Protein AF-A0A969AHZ5-F1 (afdb_mo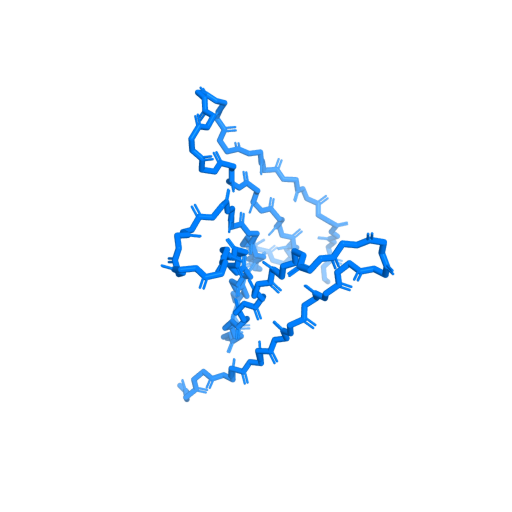nomer)

Secondary structure (DSSP, 8-state):
-PPEEEEEEEE-SSSS-EEEEEEEE-SSEEEEEEE-TT--EEEEEEEEEETTEEEEEEEETTS-PPPEEEEEEE-

Foldseek 3Di:
DDWDWDKDWDADPVDRWIWIWIWTHDDFKIKTFIATPVGHTQWIWMWGQDPQWTKIWIGGPPDPDDIDIDTDGGD

Mean predicted aligned error: 4.3 Å

Structure (mmCIF, N/CA/C/O backbone):
data_AF-A0A969AHZ5-F1
#
_entry.id   AF-A0A969AHZ5-F1
#
loop_
_atom_site.group_PDB
_atom_site.id
_atom_site.type_symbol
_atom_site.label_atom_id
_atom_site.label_alt_id
_atom_site.label_comp_id
_atom_site.label_asym_id
_atom_site.label_entity_id
_atom_site.label_seq_id
_atom_site.pdbx_PDB_ins_code
_atom_site.Cartn_x
_atom_site.Cartn_y
_atom_site.Cartn_z
_atom_site.occupancy
_atom_site.B_iso_or_equiv
_atom_site.auth_seq_id
_atom_site.auth_comp_id
_atom_site.auth_asym_id
_atom_site.auth_atom_id
_atom_site.pdbx_PDB_model_num
ATOM 1 N N . LYS A 1 1 ? -7.723 -13.720 11.413 1.00 65.50 1 LYS A N 1
ATOM 2 C CA . LYS A 1 1 ? -8.132 -14.225 10.076 1.00 65.50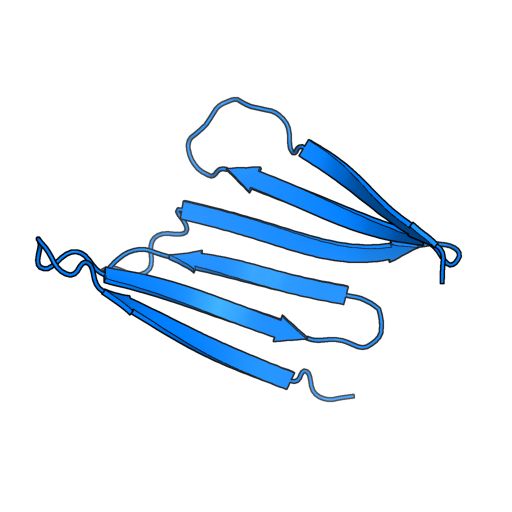 1 LYS A CA 1
AT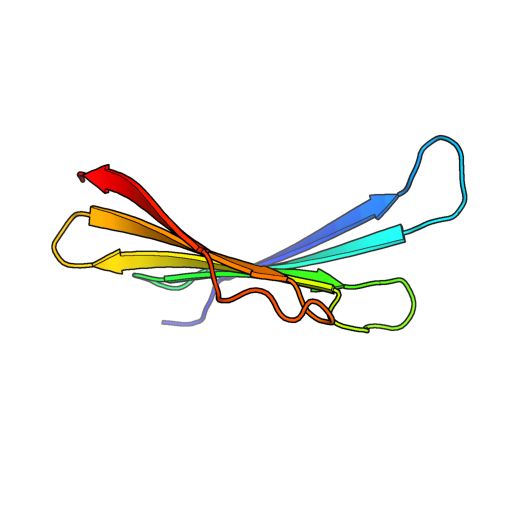OM 3 C C . LYS A 1 1 ? -6.934 -14.091 9.142 1.00 65.50 1 LYS A C 1
ATOM 5 O O . LYS A 1 1 ? -6.137 -13.194 9.378 1.00 65.50 1 LYS A O 1
ATOM 10 N N . THR A 1 2 ? -6.780 -14.971 8.153 1.00 80.62 2 THR A N 1
ATOM 11 C CA . THR A 1 2 ? -5.710 -14.861 7.145 1.00 80.62 2 THR A CA 1
ATOM 12 C C . THR A 1 2 ? -5.929 -13.602 6.295 1.00 80.62 2 THR A C 1
ATOM 14 O O . THR A 1 2 ? -7.076 -13.380 5.899 1.00 80.62 2 THR A O 1
ATOM 17 N N . PRO A 1 3 ? -4.897 -12.776 6.041 1.00 87.06 3 PRO A N 1
ATOM 18 C CA . PRO A 1 3 ? -5.029 -11.604 5.178 1.00 87.06 3 PRO A CA 1
ATOM 19 C C . PRO A 1 3 ? -5.339 -12.019 3.735 1.00 87.06 3 PRO A C 1
ATOM 21 O O . PRO A 1 3 ? -4.931 -13.092 3.283 1.00 87.06 3 PRO A O 1
ATOM 24 N N . ILE A 1 4 ? -6.061 -11.165 3.012 1.00 94.12 4 ILE A N 1
ATOM 25 C CA . ILE A 1 4 ? -6.270 -11.317 1.569 1.00 94.12 4 ILE A CA 1
ATOM 26 C C . ILE A 1 4 ? -5.175 -10.523 0.864 1.00 94.12 4 ILE A C 1
ATOM 28 O O . ILE A 1 4 ? -5.018 -9.333 1.131 1.00 94.12 4 ILE A O 1
ATOM 32 N N . CYS A 1 5 ? -4.451 -11.161 -0.053 1.00 93.06 5 CYS A N 1
ATOM 33 C CA . CYS A 1 5 ? -3.428 -10.492 -0.852 1.00 93.06 5 CYS A CA 1
ATOM 34 C C . CYS A 1 5 ? -3.866 -10.393 -2.316 1.00 93.06 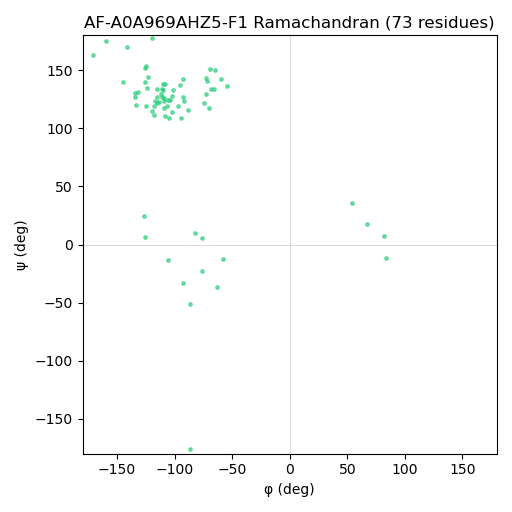5 CYS A C 1
ATOM 36 O O . CYS A 1 5 ? -4.327 -11.379 -2.894 1.00 93.06 5 CYS A O 1
ATOM 38 N N . ALA A 1 6 ? -3.702 -9.215 -2.916 1.00 92.06 6 ALA A N 1
ATOM 39 C CA . ALA A 1 6 ? -3.962 -8.969 -4.331 1.00 92.06 6 ALA A CA 1
ATOM 40 C C . ALA A 1 6 ? -2.798 -8.185 -4.942 1.00 92.06 6 ALA A C 1
ATOM 42 O O . ALA A 1 6 ? -2.502 -7.069 -4.517 1.00 92.06 6 ALA A O 1
ATOM 43 N N . ASN A 1 7 ? -2.151 -8.772 -5.948 1.00 93.75 7 ASN A N 1
ATOM 44 C CA . ASN A 1 7 ? -0.967 -8.196 -6.571 1.00 93.75 7 ASN A CA 1
ATOM 45 C C . ASN A 1 7 ? -1.258 -7.849 -8.029 1.00 93.75 7 ASN A C 1
ATOM 47 O O . ASN A 1 7 ? -1.809 -8.666 -8.768 1.00 93.75 7 ASN A O 1
ATOM 51 N N . PHE A 1 8 ? -0.858 -6.651 -8.442 1.00 93.38 8 PHE A N 1
ATOM 52 C CA . PHE A 1 8 ? -1.041 -6.147 -9.798 1.00 93.38 8 PHE A CA 1
ATOM 53 C C . PHE A 1 8 ? 0.294 -5.690 -10.371 1.00 93.38 8 PHE A C 1
ATOM 55 O O . PHE A 1 8 ? 1.179 -5.245 -9.645 1.00 93.38 8 PHE A O 1
ATOM 62 N N . ILE A 1 9 ? 0.419 -5.766 -11.691 1.00 94.12 9 ILE A N 1
ATOM 63 C CA . ILE A 1 9 ? 1.552 -5.207 -12.423 1.00 94.12 9 ILE A CA 1
ATOM 64 C C . ILE A 1 9 ? 0.983 -4.143 -13.351 1.00 94.12 9 ILE A C 1
ATOM 66 O O . ILE A 1 9 ? 0.152 -4.446 -14.207 1.00 94.12 9 ILE A O 1
ATOM 70 N N . LEU A 1 10 ? 1.420 -2.901 -13.173 1.00 91.94 10 LEU A N 1
ATOM 71 C CA . LEU A 1 10 ? 1.159 -1.815 -14.105 1.00 91.94 10 LEU A CA 1
ATOM 72 C C . LEU A 1 10 ? 2.378 -1.667 -15.010 1.00 91.94 10 LEU A C 1
ATOM 74 O O . LEU A 1 10 ? 3.478 -1.397 -14.533 1.00 91.94 10 LEU A O 1
ATOM 78 N N . GLN A 1 11 ? 2.183 -1.852 -16.311 1.00 91.81 11 GLN A N 1
ATOM 79 C CA . GLN A 1 11 ? 3.211 -1.623 -17.318 1.00 91.81 11 GLN A CA 1
ATOM 80 C C . GLN A 1 11 ? 2.838 -0.393 -18.144 1.00 91.81 11 GLN A C 1
ATOM 82 O O . GLN A 1 11 ? 1.692 -0.261 -18.578 1.00 91.81 11 GLN A O 1
ATOM 87 N N . SER A 1 12 ? 3.806 0.498 -18.355 1.00 89.00 12 SER A N 1
ATOM 88 C CA . SER A 1 12 ? 3.642 1.643 -19.249 1.00 89.00 12 SER A CA 1
ATOM 89 C C . SER A 1 12 ? 3.322 1.179 -20.674 1.00 89.00 12 SER A C 1
ATOM 91 O O . SER A 1 12 ? 3.867 0.188 -21.154 1.00 89.00 12 SER A O 1
ATOM 93 N N . ALA A 1 13 ? 2.446 1.903 -21.370 1.00 92.62 13 ALA A N 1
ATOM 94 C CA . ALA A 1 13 ? 2.180 1.649 -22.786 1.00 92.62 13 ALA A CA 1
ATOM 95 C C . ALA A 1 13 ? 3.305 2.179 -23.697 1.00 92.62 13 ALA A C 1
ATOM 97 O O . ALA A 1 13 ? 3.457 1.717 -24.825 1.00 92.62 13 ALA A O 1
ATOM 98 N N . GLU A 1 14 ? 4.080 3.150 -23.208 1.00 93.50 14 GLU A N 1
ATOM 99 C CA . GLU A 1 14 ? 5.081 3.895 -23.983 1.00 93.50 14 GLU A CA 1
ATOM 100 C C . GLU A 1 14 ? 6.522 3.476 -23.658 1.00 93.50 14 GLU A C 1
ATOM 102 O O . GLU A 1 14 ? 7.452 3.810 -24.390 1.00 93.50 14 GLU A O 1
ATOM 107 N N . SER A 1 15 ? 6.725 2.735 -22.567 1.00 88.06 15 SER A N 1
ATOM 108 C CA . SER A 1 15 ? 8.034 2.260 -22.121 1.00 88.06 15 SER A CA 1
ATOM 109 C C . SER A 1 15 ? 7.950 0.839 -21.561 1.00 88.06 15 SER A C 1
ATOM 111 O O . SER A 1 15 ? 6.874 0.293 -21.331 1.00 88.06 15 SER A O 1
ATOM 113 N N . ASN A 1 16 ? 9.106 0.222 -21.313 1.00 85.75 16 ASN A N 1
ATOM 114 C CA . ASN A 1 16 ? 9.178 -1.073 -20.629 1.00 85.75 16 ASN A CA 1
ATOM 115 C C . ASN A 1 16 ? 9.100 -0.946 -19.098 1.00 85.75 16 ASN A C 1
ATOM 117 O O . ASN A 1 16 ? 9.345 -1.930 -18.397 1.00 85.75 16 ASN A O 1
ATOM 121 N N . ASP A 1 17 ? 8.777 0.241 -18.580 1.00 86.81 17 ASP A N 1
ATOM 122 C CA . ASP A 1 17 ? 8.709 0.475 -17.144 1.00 86.81 17 ASP A CA 1
ATOM 123 C C . ASP A 1 17 ? 7.532 -0.286 -16.542 1.00 86.81 17 ASP A C 1
ATOM 125 O O . ASP A 1 17 ? 6.409 -0.279 -17.063 1.00 86.81 17 ASP A O 1
ATOM 129 N N . LYS A 1 18 ? 7.813 -0.952 -15.425 1.00 91.06 18 LYS A N 1
ATOM 130 C CA . LYS A 1 18 ? 6.842 -1.732 -14.669 1.00 91.06 18 LYS A CA 1
ATOM 131 C C . LYS A 1 18 ? 6.830 -1.267 -13.230 1.00 91.06 18 LYS A C 1
ATOM 133 O O . LYS A 1 18 ? 7.876 -1.019 -12.635 1.00 91.06 18 LYS A O 1
ATOM 138 N N . VAL A 1 19 ? 5.629 -1.212 -12.686 1.00 93.19 19 VAL A N 1
ATOM 139 C CA . VAL A 1 19 ? 5.369 -0.963 -11.280 1.00 93.19 19 VAL A CA 1
ATOM 140 C C . VAL A 1 19 ? 4.533 -2.116 -10.755 1.00 93.19 19 VAL A C 1
ATOM 142 O O . VAL A 1 19 ? 3.561 -2.538 -11.383 1.00 93.19 19 VAL A O 1
ATOM 145 N N . PHE A 1 20 ? 4.914 -2.625 -9.598 1.00 94.75 20 PHE A N 1
ATOM 146 C CA . PHE A 1 20 ? 4.237 -3.709 -8.912 1.00 94.75 20 PHE A CA 1
ATOM 147 C C . PHE A 1 20 ? 3.421 -3.104 -7.779 1.00 94.75 20 PHE A C 1
ATOM 149 O O . PHE A 1 20 ? 3.926 -2.311 -6.989 1.00 94.75 20 PHE A O 1
ATOM 156 N N . ILE A 1 21 ? 2.140 -3.445 -7.728 1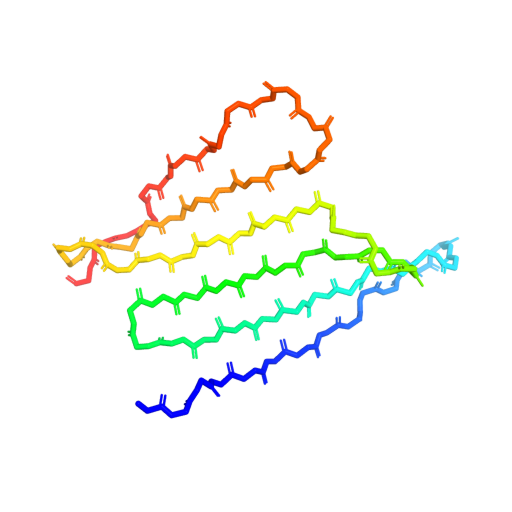.00 95.69 21 ILE A N 1
ATOM 157 C CA . ILE A 1 21 ? 1.228 -3.026 -6.672 1.00 95.69 21 ILE A CA 1
ATOM 158 C C . ILE A 1 21 ? 0.934 -4.255 -5.827 1.00 95.69 21 ILE A C 1
ATOM 160 O O . ILE A 1 21 ? 0.248 -5.166 -6.289 1.00 95.69 21 ILE A O 1
ATOM 164 N N . VAL A 1 22 ? 1.439 -4.278 -4.600 1.00 95.50 22 VAL A N 1
ATOM 165 C CA . VAL A 1 22 ? 1.219 -5.358 -3.635 1.00 95.50 22 VAL A CA 1
ATOM 166 C C . VAL A 1 22 ? 0.178 -4.886 -2.631 1.00 95.50 22 VAL A C 1
ATOM 168 O O . VAL A 1 22 ? 0.406 -3.930 -1.895 1.00 95.50 22 VAL A O 1
ATOM 171 N N . THR A 1 23 ? -0.991 -5.524 -2.618 1.00 96.38 23 THR A N 1
ATOM 172 C CA . THR A 1 23 ? -2.091 -5.149 -1.720 1.00 96.38 23 THR A CA 1
ATOM 173 C C . THR A 1 23 ? -2.301 -6.219 -0.665 1.00 96.38 23 THR A C 1
ATOM 175 O O . 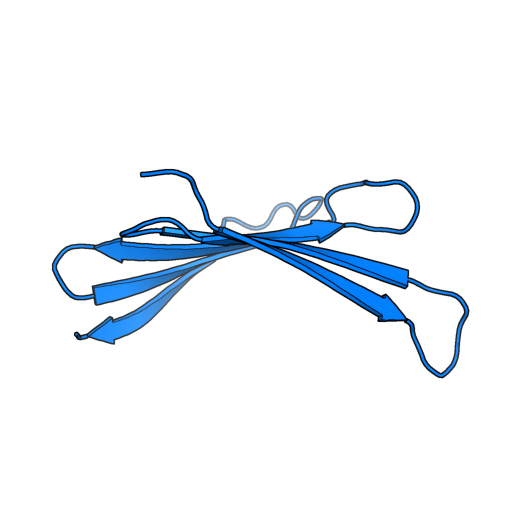THR A 1 23 ? -2.518 -7.380 -1.003 1.00 96.38 23 THR A O 1
ATOM 178 N N . THR A 1 24 ? -2.309 -5.819 0.603 1.00 96.31 24 THR A N 1
ATOM 179 C CA . THR A 1 24 ? -2.677 -6.656 1.751 1.00 96.31 24 THR A CA 1
ATOM 180 C C . THR A 1 24 ? -3.934 -6.090 2.397 1.00 96.31 24 THR A C 1
ATOM 182 O O . THR A 1 24 ? -3.946 -4.935 2.815 1.00 96.31 24 THR A O 1
ATOM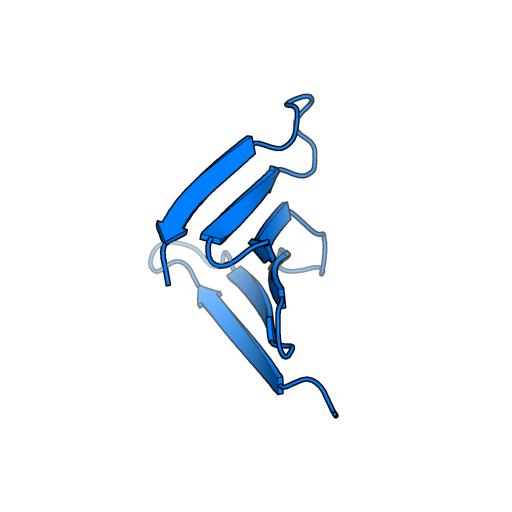 185 N N . ILE A 1 25 ? -4.993 -6.892 2.482 1.00 95.00 25 ILE A N 1
ATOM 186 C CA . ILE A 1 25 ? -6.292 -6.515 3.043 1.00 95.00 25 ILE A CA 1
ATOM 187 C C . ILE A 1 25 ? -6.529 -7.316 4.324 1.00 95.00 25 ILE A C 1
ATOM 189 O O . ILE A 1 25 ? -6.555 -8.550 4.326 1.00 95.00 25 ILE A O 1
ATOM 193 N N . GLU A 1 26 ? -6.739 -6.585 5.409 1.00 94.50 26 GLU A N 1
ATOM 194 C CA . GLU A 1 26 ? -7.094 -7.062 6.740 1.00 94.50 26 GLU A CA 1
ATOM 195 C C . GLU A 1 26 ? -8.456 -6.478 7.156 1.00 94.50 26 GLU A C 1
ATOM 197 O O . GLU A 1 26 ? -9.075 -5.700 6.433 1.00 94.50 26 GLU A O 1
ATOM 202 N N . GLU A 1 27 ? -8.953 -6.857 8.333 1.00 90.31 27 GLU A N 1
ATOM 203 C CA . GLU A 1 27 ? -10.313 -6.513 8.780 1.00 90.31 27 GLU A CA 1
ATOM 204 C C . GLU A 1 27 ? -10.552 -5.003 8.945 1.00 90.31 27 GLU A C 1
ATOM 206 O O . GLU A 1 27 ? -11.632 -4.514 8.629 1.00 90.31 27 GLU A O 1
ATOM 211 N N . THR A 1 28 ? -9.551 -4.256 9.407 1.00 92.44 28 THR A N 1
ATOM 212 C CA . THR A 1 28 ? -9.648 -2.803 9.648 1.00 92.44 28 THR A CA 1
ATOM 213 C C . THR A 1 28 ? -8.569 -2.009 8.922 1.00 92.44 28 THR A C 1
ATOM 215 O O . THR A 1 28 ? -8.424 -0.805 9.142 1.00 92.44 28 THR A O 1
ATOM 218 N N . LYS A 1 29 ? -7.788 -2.681 8.075 1.00 94.56 29 LYS A N 1
ATOM 219 C CA . LYS A 1 29 ? -6.591 -2.128 7.460 1.00 94.56 29 LYS A CA 1
ATOM 220 C C . LYS A 1 29 ? -6.422 -2.662 6.047 1.00 94.56 29 LYS A C 1
ATOM 222 O O . LYS A 1 29 ? -6.628 -3.839 5.788 1.00 94.56 29 LYS A O 1
ATOM 227 N N . THR A 1 30 ? -6.011 -1.810 5.124 1.00 96.12 30 THR A N 1
ATOM 228 C CA . THR A 1 30 ? -5.522 -2.217 3.808 1.00 96.12 30 THR A CA 1
ATOM 229 C C . THR A 1 30 ? -4.214 -1.497 3.536 1.00 96.12 30 THR A C 1
ATOM 231 O O . THR A 1 30 ? -4.122 -0.290 3.732 1.00 96.12 30 THR A O 1
ATOM 234 N N . ILE A 1 31 ? -3.194 -2.230 3.108 1.00 97.00 31 ILE A N 1
ATOM 235 C CA . ILE A 1 31 ? -1.884 -1.691 2.748 1.00 97.00 31 ILE A CA 1
ATOM 236 C C . ILE A 1 31 ? -1.687 -1.938 1.262 1.00 97.00 31 ILE A C 1
ATOM 238 O O . ILE A 1 31 ? -1.829 -3.067 0.806 1.00 97.00 31 ILE A O 1
ATOM 242 N N . ILE A 1 32 ? -1.368 -0.885 0.524 1.00 97.12 32 ILE A N 1
ATOM 243 C CA . ILE A 1 32 ? -1.037 -0.922 -0.894 1.00 97.12 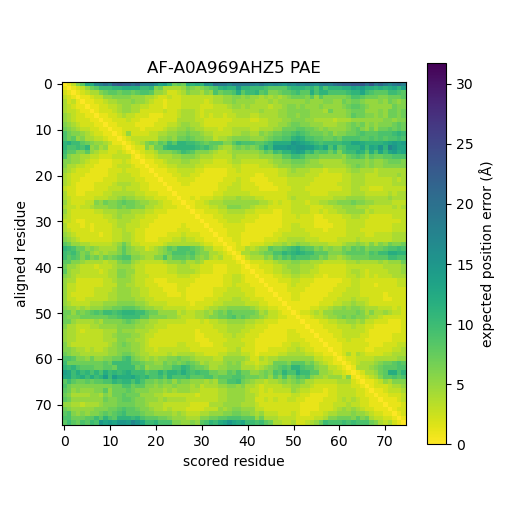32 ILE A CA 1
ATOM 244 C C . ILE A 1 32 ? 0.396 -0.421 -1.021 1.00 97.12 32 ILE A C 1
ATOM 246 O O . ILE A 1 32 ? 0.677 0.752 -0.778 1.00 97.12 32 ILE A O 1
ATOM 250 N N . GLU A 1 33 ? 1.301 -1.309 -1.393 1.00 96.56 33 GLU A N 1
ATOM 251 C CA . GLU A 1 33 ? 2.709 -1.012 -1.620 1.00 96.56 33 GLU A CA 1
ATOM 252 C C . GLU A 1 33 ? 2.966 -0.891 -3.115 1.00 96.56 33 GLU A C 1
ATOM 254 O O . GLU A 1 33 ? 2.532 -1.726 -3.906 1.00 96.56 33 GLU A O 1
ATOM 259 N N . VAL A 1 34 ? 3.678 0.160 -3.500 1.00 95.38 34 VAL A N 1
ATOM 260 C CA . VAL A 1 34 ? 4.085 0.419 -4.878 1.00 95.38 34 VAL A CA 1
ATOM 261 C C . VAL A 1 34 ? 5.577 0.137 -4.969 1.00 95.38 34 VAL A C 1
ATOM 263 O O . VAL A 1 34 ? 6.355 0.779 -4.265 1.00 95.38 34 VAL A O 1
ATOM 266 N N . GLN A 1 35 ? 5.973 -0.810 -5.812 1.00 95.00 35 GLN A N 1
ATOM 267 C CA . GLN A 1 35 ? 7.352 -1.271 -5.970 1.00 95.00 35 GLN A CA 1
ATOM 268 C C . GLN A 1 35 ? 7.811 -1.156 -7.430 1.00 95.00 35 GLN A C 1
ATOM 270 O O . GLN A 1 35 ? 6.990 -1.194 -8.349 1.00 95.00 35 GLN A O 1
ATOM 275 N N . ASP A 1 36 ? 9.113 -1.003 -7.657 1.00 90.31 36 ASP A N 1
ATOM 276 C CA . ASP A 1 36 ? 9.702 -1.000 -9.002 1.00 90.31 36 ASP A CA 1
ATOM 277 C C . ASP A 1 36 ? 10.042 -2.416 -9.518 1.00 90.31 36 ASP A C 1
ATOM 279 O O . ASP A 1 36 ? 9.761 -3.430 -8.879 1.00 90.31 36 ASP A O 1
ATOM 283 N N . GLY A 1 37 ? 10.663 -2.477 -10.703 1.00 82.00 37 GLY A N 1
ATOM 284 C CA . GLY A 1 37 ? 11.123 -3.702 -11.372 1.00 82.00 37 GLY A CA 1
ATOM 285 C C . GLY A 1 37 ? 12.116 -4.579 -10.612 1.00 82.00 37 GLY A C 1
ATOM 286 O O . GLY A 1 37 ? 12.357 -5.705 -11.043 1.00 82.00 37 GLY A O 1
ATOM 287 N N . VAL A 1 38 ? 12.702 -4.075 -9.528 1.00 85.19 38 VAL A N 1
ATOM 288 C CA . VAL A 1 38 ? 13.706 -4.769 -8.711 1.00 85.19 38 VAL A CA 1
ATOM 289 C C . VAL A 1 38 ? 13.306 -4.792 -7.232 1.00 85.19 38 VAL A C 1
ATOM 291 O O . VAL A 1 38 ? 14.163 -4.920 -6.363 1.00 85.19 38 VAL A O 1
ATOM 294 N N . GLU A 1 39 ? 12.001 -4.688 -6.959 1.00 80.00 39 GLU A N 1
ATOM 295 C CA . GLU A 1 39 ? 11.393 -4.783 -5.625 1.00 80.00 39 GLU A CA 1
ATOM 296 C C . GLU A 1 39 ? 11.755 -3.631 -4.669 1.00 80.00 39 GLU A C 1
ATOM 298 O O . GLU A 1 39 ? 11.532 -3.725 -3.459 1.00 80.00 39 GLU A O 1
ATOM 303 N N . ASN A 1 40 ? 12.251 -2.493 -5.176 1.00 89.25 40 ASN A N 1
ATOM 304 C CA . ASN A 1 40 ? 12.398 -1.314 -4.327 1.00 89.25 40 ASN A CA 1
ATOM 305 C C . ASN A 1 40 ? 11.027 -0.710 -4.039 1.00 89.25 40 ASN A C 1
ATOM 307 O O . ASN A 1 40 ? 10.262 -0.395 -4.952 1.00 89.25 40 ASN A O 1
ATOM 311 N N . LEU A 1 41 ? 10.750 -0.462 -2.761 1.00 92.69 41 LEU A N 1
ATOM 312 C CA . LEU A 1 41 ? 9.541 0.228 -2.334 1.00 92.69 41 LEU A CA 1
ATOM 313 C C . LEU A 1 41 ? 9.592 1.712 -2.734 1.00 92.69 41 LEU A C 1
ATOM 315 O O . LEU A 1 41 ? 10.430 2.472 -2.252 1.00 92.69 41 LEU A O 1
ATOM 319 N N . LEU A 1 42 ? 8.655 2.132 -3.579 1.00 92.62 42 LEU A N 1
ATOM 320 C CA . LEU A 1 42 ? 8.491 3.509 -4.052 1.00 92.62 42 LEU A CA 1
ATOM 321 C C . LEU A 1 42 ? 7.504 4.300 -3.182 1.00 92.62 42 LEU A C 1
ATOM 323 O O . LEU A 1 42 ? 7.649 5.508 -2.977 1.00 92.62 42 LEU A O 1
ATOM 327 N N . GLY A 1 43 ? 6.486 3.628 -2.649 1.00 94.69 43 GLY A N 1
ATOM 328 C CA . GLY A 1 43 ? 5.443 4.272 -1.861 1.00 94.69 43 GLY A CA 1
ATOM 329 C C . GLY A 1 43 ? 4.508 3.283 -1.184 1.00 94.69 43 GLY A C 1
ATOM 330 O O . GLY A 1 43 ? 4.439 2.116 -1.558 1.00 94.69 43 GLY A O 1
ATOM 331 N N . VAL A 1 44 ? 3.779 3.777 -0.186 1.00 96.44 44 VAL A N 1
ATOM 332 C CA . VAL A 1 44 ? 2.764 3.017 0.548 1.00 96.44 44 VAL A CA 1
ATOM 333 C C . VAL A 1 44 ? 1.512 3.870 0.701 1.00 96.44 44 VAL A C 1
ATOM 335 O O . VAL A 1 44 ? 1.584 5.016 1.150 1.00 96.44 44 VAL A O 1
ATOM 338 N N . LEU A 1 45 ? 0.361 3.303 0.360 1.00 97.00 45 LEU A N 1
ATOM 339 C CA . LEU A 1 45 ? -0.954 3.804 0.732 1.00 97.00 45 LEU A CA 1
ATOM 340 C C . LEU A 1 45 ? -1.549 2.851 1.770 1.00 97.00 45 LEU A C 1
ATOM 342 O O . LEU A 1 45 ? -1.793 1.683 1.494 1.00 97.00 45 LEU A O 1
ATOM 346 N N . GLU A 1 46 ? -1.788 3.359 2.968 1.00 97.06 46 GLU A N 1
ATOM 347 C CA . GLU A 1 46 ? -2.423 2.631 4.060 1.00 97.06 46 GLU A CA 1
ATOM 348 C C . GLU A 1 46 ? -3.831 3.194 4.277 1.00 97.06 46 GLU A C 1
ATOM 350 O O . GLU A 1 46 ? -3.996 4.391 4.491 1.00 97.06 46 GLU A O 1
ATOM 355 N N . LEU A 1 47 ? -4.848 2.343 4.199 1.00 96.75 47 LEU A N 1
ATOM 356 C CA . LEU A 1 47 ? -6.228 2.658 4.548 1.00 96.75 47 LEU A CA 1
ATOM 357 C C . LEU A 1 47 ? -6.530 2.018 5.901 1.00 96.75 47 LEU A C 1
ATOM 359 O O . LEU A 1 47 ? -6.367 0.808 6.047 1.00 96.75 47 LEU A O 1
ATOM 363 N N . THR A 1 48 ? -6.971 2.797 6.880 1.00 96.94 48 THR A N 1
ATOM 364 C CA . THR A 1 48 ? -7.381 2.304 8.200 1.00 96.94 48 THR A CA 1
ATOM 365 C C . THR A 1 48 ? -8.808 2.720 8.508 1.00 96.94 48 THR A C 1
ATOM 367 O O . THR A 1 48 ? -9.246 3.809 8.142 1.00 96.94 48 THR A O 1
ATOM 370 N N . ILE A 1 49 ? -9.542 1.845 9.192 1.00 95.50 49 ILE A N 1
ATOM 371 C CA . ILE A 1 49 ? -10.824 2.186 9.805 1.00 95.50 49 ILE A CA 1
ATOM 372 C C . ILE A 1 49 ? -10.548 2.562 11.263 1.00 95.50 49 ILE A C 1
ATOM 374 O O . ILE A 1 49 ? -10.223 1.706 12.085 1.00 95.50 49 ILE A O 1
ATOM 378 N N . GLU A 1 50 ? -10.674 3.846 11.590 1.00 92.94 50 GLU A N 1
ATOM 379 C CA . GLU A 1 50 ? -10.453 4.406 12.925 1.00 92.94 50 GLU A CA 1
ATOM 380 C C . GLU A 1 50 ? -11.755 5.058 13.407 1.00 92.94 50 GLU A C 1
ATOM 382 O O . GLU A 1 50 ? -12.220 6.021 12.814 1.00 92.94 50 GLU A O 1
ATOM 387 N N . GLN A 1 51 ? -12.369 4.531 14.475 1.00 90.56 51 GLN A N 1
ATOM 388 C CA . GLN A 1 51 ? -13.583 5.109 15.089 1.00 90.56 51 GLN A CA 1
ATOM 389 C C . GLN A 1 51 ? -14.760 5.336 14.112 1.00 90.56 51 GLN A C 1
ATOM 391 O O . GLN A 1 51 ? -15.510 6.298 14.245 1.00 90.56 51 GLN A O 1
ATOM 396 N N . GLY A 1 52 ? -14.937 4.443 13.132 1.00 92.81 52 GLY A N 1
ATOM 397 C CA . GLY A 1 52 ? -15.973 4.581 12.100 1.00 92.81 52 GLY A CA 1
ATOM 398 C C . GLY A 1 52 ? -15.584 5.514 10.949 1.00 92.81 52 GLY A C 1
ATOM 399 O O . GLY A 1 52 ? -16.402 5.793 10.083 1.00 92.81 52 GLY A O 1
ATOM 400 N N . GLU A 1 53 ? -14.343 5.990 10.893 1.00 95.69 53 GLU A N 1
ATOM 401 C CA . GLU A 1 53 ? -13.826 6.791 9.786 1.00 95.69 53 GLU A CA 1
ATOM 402 C C . GLU A 1 53 ? -12.832 5.984 8.956 1.00 95.69 53 GLU A C 1
ATOM 404 O O . GLU A 1 53 ? -11.979 5.284 9.500 1.00 95.69 53 GLU A O 1
ATOM 409 N N . VAL A 1 54 ? -12.913 6.108 7.631 1.00 95.62 54 VAL A N 1
ATOM 410 C CA . VAL A 1 54 ? -11.889 5.578 6.729 1.00 95.62 54 VAL A CA 1
ATOM 411 C C . VAL A 1 54 ? -10.824 6.645 6.548 1.00 95.62 54 VAL A C 1
ATOM 413 O O . VAL A 1 54 ? -11.085 7.712 5.986 1.00 95.62 54 VAL A O 1
ATOM 416 N N . ILE A 1 55 ? -9.612 6.349 6.998 1.00 97.25 55 ILE A N 1
ATOM 417 C CA . ILE A 1 55 ? -8.466 7.236 6.888 1.00 97.25 55 ILE A CA 1
ATOM 418 C C . ILE A 1 55 ? -7.450 6.655 5.909 1.00 97.25 55 ILE A C 1
ATOM 420 O O . ILE A 1 55 ? -7.034 5.511 6.039 1.00 97.25 55 ILE A O 1
ATOM 424 N N . ALA A 1 56 ? -7.016 7.462 4.948 1.00 97.31 56 ALA A N 1
ATOM 425 C CA . ALA A 1 56 ? -5.886 7.172 4.086 1.00 97.31 56 ALA A CA 1
ATOM 426 C C . ALA A 1 56 ? -4.611 7.816 4.628 1.00 97.31 56 ALA A C 1
ATOM 428 O O . ALA A 1 56 ? -4.599 8.987 5.012 1.00 97.31 56 ALA A O 1
ATOM 429 N N . LYS A 1 57 ? -3.511 7.075 4.594 1.00 96.88 57 LYS A N 1
ATOM 430 C CA . LYS A 1 57 ? -2.167 7.546 4.893 1.00 96.88 57 LYS A CA 1
ATOM 431 C C . LYS A 1 57 ? -1.257 7.232 3.713 1.00 96.88 57 LYS A C 1
ATOM 433 O O . LYS A 1 57 ? -1.068 6.074 3.360 1.00 96.88 57 LYS A O 1
ATOM 438 N N . ILE A 1 58 ? -0.685 8.269 3.117 1.00 96.12 58 ILE A N 1
ATOM 439 C CA . ILE A 1 58 ? 0.203 8.171 1.959 1.00 96.12 58 ILE A CA 1
ATOM 440 C C . ILE A 1 58 ? 1.633 8.424 2.427 1.00 96.12 58 ILE A C 1
ATOM 442 O O . ILE A 1 58 ? 1.934 9.468 3.012 1.00 96.12 58 ILE A O 1
ATOM 446 N N . LEU A 1 59 ? 2.517 7.473 2.150 1.00 95.19 59 LEU A N 1
ATOM 447 C CA . LEU A 1 59 ? 3.952 7.555 2.380 1.00 95.19 59 LEU A CA 1
ATOM 448 C C . LEU A 1 59 ? 4.674 7.470 1.033 1.00 95.19 59 LEU A C 1
ATOM 450 O O . LEU A 1 59 ? 4.508 6.503 0.293 1.00 95.19 59 LEU A O 1
ATOM 454 N N . ARG A 1 60 ? 5.499 8.472 0.725 1.00 92.00 60 ARG A N 1
ATOM 455 C CA . ARG A 1 60 ? 6.331 8.509 -0.484 1.00 92.00 60 ARG A CA 1
ATOM 456 C C . ARG A 1 60 ? 7.773 8.206 -0.092 1.00 92.00 60 ARG A C 1
ATOM 458 O O . ARG A 1 60 ? 8.407 9.022 0.576 1.00 92.00 60 ARG A O 1
ATOM 465 N N . ILE A 1 61 ? 8.279 7.032 -0.460 1.00 90.25 61 ILE A N 1
ATOM 466 C CA . ILE A 1 61 ? 9.626 6.603 -0.072 1.00 90.25 61 ILE A CA 1
ATOM 467 C C . ILE A 1 61 ? 10.663 7.412 -0.860 1.00 90.25 61 ILE A C 1
ATOM 469 O O . ILE A 1 61 ? 10.461 7.740 -2.025 1.00 90.25 61 ILE A O 1
ATOM 473 N N . GLY A 1 62 ? 11.757 7.804 -0.202 1.00 85.81 62 GLY A N 1
ATOM 474 C CA . GLY A 1 62 ? 12.818 8.625 -0.800 1.00 85.81 62 GLY A CA 1
ATOM 475 C C . GLY A 1 62 ? 12.553 10.137 -0.794 1.00 85.81 62 GLY A C 1
ATOM 476 O O . GLY A 1 62 ? 13.482 10.919 -1.000 1.00 85.81 62 GLY A O 1
ATOM 477 N N . TYR A 1 63 ? 11.332 10.574 -0.477 1.00 84.75 63 TYR A N 1
ATOM 478 C CA . TYR A 1 63 ? 11.008 11.988 -0.283 1.00 84.75 63 TYR A CA 1
ATOM 479 C C . TYR A 1 63 ? 11.144 12.363 1.199 1.00 84.75 63 TYR A C 1
ATOM 481 O O . TYR A 1 63 ? 10.780 11.595 2.085 1.00 84.75 63 TYR A O 1
ATOM 489 N N . LYS A 1 64 ? 11.635 13.576 1.493 1.00 86.81 64 LYS A N 1
ATOM 490 C CA . LYS A 1 64 ? 11.723 14.108 2.874 1.00 86.81 64 LYS A CA 1
ATOM 491 C C . LYS A 1 64 ? 10.369 14.577 3.434 1.00 86.81 64 LYS A C 1
ATOM 493 O O . LYS A 1 64 ? 10.315 15.191 4.499 1.00 86.81 64 LYS A O 1
ATOM 498 N N .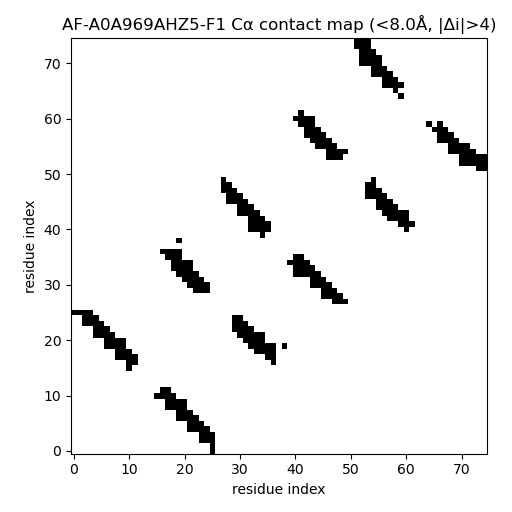 GLU A 1 65 ? 9.289 14.346 2.697 1.00 87.00 65 GLU A N 1
ATOM 499 C CA . GLU A 1 65 ? 7.938 14.758 3.059 1.00 87.00 65 GLU A CA 1
ATOM 500 C C . GLU A 1 65 ? 7.403 13.892 4.202 1.00 87.00 65 GLU A C 1
ATOM 502 O O . GLU A 1 65 ? 7.660 12.689 4.282 1.00 87.00 65 GLU A O 1
ATOM 507 N N . LYS A 1 66 ? 6.638 14.508 5.106 1.00 89.75 66 LYS A N 1
ATOM 508 C CA . LYS A 1 66 ? 5.922 13.751 6.134 1.00 89.75 66 LYS A CA 1
ATOM 509 C C . LYS A 1 66 ? 4.791 12.944 5.482 1.00 89.75 66 LYS A C 1
ATOM 511 O O . LYS A 1 66 ? 4.229 13.404 4.488 1.00 89.75 66 LYS A O 1
ATOM 516 N N . PRO A 1 67 ? 4.406 11.792 6.062 1.00 92.25 67 PRO A N 1
ATOM 517 C CA . PRO A 1 67 ? 3.241 11.053 5.599 1.00 92.25 67 PRO A CA 1
ATOM 518 C C . PRO A 1 67 ? 1.995 11.941 5.589 1.00 92.25 67 PRO A C 1
ATOM 520 O O . PRO A 1 67 ? 1.741 12.676 6.547 1.00 92.25 67 PRO A O 1
ATOM 523 N N . ILE A 1 68 ? 1.211 11.849 4.522 1.00 94.81 68 ILE A N 1
ATOM 524 C CA . ILE A 1 68 ? -0.024 12.615 4.355 1.00 94.81 68 ILE A CA 1
ATOM 525 C C . ILE A 1 68 ? -1.166 11.768 4.913 1.00 94.81 68 ILE A C 1
ATOM 527 O O . ILE A 1 68 ? -1.342 10.642 4.462 1.00 94.81 68 ILE A O 1
ATOM 531 N N . LYS A 1 69 ? -1.936 12.284 5.879 1.00 95.69 69 LYS A N 1
ATOM 532 C CA . LYS A 1 69 ? -3.121 11.613 6.447 1.00 95.69 69 LYS A CA 1
ATOM 533 C C . LYS A 1 69 ? -4.385 12.353 5.992 1.00 95.69 69 LYS A C 1
ATOM 535 O O . LYS A 1 69 ? -4.472 13.565 6.174 1.00 95.69 69 LYS A O 1
ATOM 540 N N . ILE A 1 70 ? -5.338 11.643 5.391 1.00 96.31 70 ILE A N 1
ATOM 541 C CA . ILE A 1 70 ? -6.556 12.191 4.775 1.00 96.31 70 ILE A CA 1
ATOM 542 C C . ILE A 1 70 ? -7.754 11.345 5.209 1.00 96.31 70 ILE A C 1
ATOM 544 O O . ILE A 1 70 ? -7.751 10.134 5.015 1.00 96.31 70 ILE A O 1
ATOM 548 N N . LYS A 1 71 ? -8.805 11.966 5.748 1.00 95.62 71 LYS A N 1
ATOM 549 C CA . LYS A 1 71 ? -10.091 11.287 5.960 1.00 95.62 71 LYS A CA 1
ATOM 550 C C . LYS A 1 71 ? -10.806 11.131 4.616 1.00 95.62 71 LYS A C 1
ATOM 552 O O . LYS A 1 71 ? -11.066 12.133 3.954 1.00 95.62 71 LYS A O 1
ATOM 557 N N . LEU A 1 72 ? -11.125 9.898 4.229 1.00 94.69 72 LEU A N 1
ATOM 558 C CA . LEU A 1 72 ? -11.840 9.601 2.987 1.00 94.69 72 LEU A CA 1
ATOM 559 C C . LEU A 1 72 ? -13.357 9.675 3.178 1.00 94.69 72 LEU A C 1
ATOM 561 O O . LEU A 1 72 ? -14.040 10.353 2.416 1.00 94.69 72 LEU A O 1
ATOM 565 N N . CYS A 1 73 ? -13.886 8.991 4.194 1.00 93.06 73 CYS A N 1
ATOM 566 C CA . CYS A 1 73 ? -15.317 8.973 4.497 1.00 93.06 73 CYS A CA 1
ATOM 567 C C . CYS A 1 73 ? -15.593 8.550 5.950 1.00 93.06 73 CYS A C 1
ATOM 569 O O . CYS A 1 73 ? -14.680 8.198 6.699 1.00 93.06 73 CYS A O 1
ATOM 571 N N . THR A 1 74 ? -16.865 8.612 6.342 1.00 94.00 74 THR A N 1
ATOM 572 C CA . THR A 1 74 ? -17.402 8.021 7.577 1.00 94.00 74 THR A CA 1
ATOM 573 C C . THR A 1 74 ? -18.289 6.836 7.187 1.00 94.00 74 THR A C 1
ATOM 575 O O . THR A 1 74 ? -19.005 6.931 6.188 1.00 94.00 74 THR A O 1
ATOM 578 N N . LEU A 1 75 ? -18.176 5.735 7.930 1.00 85.88 75 LEU A N 1
ATOM 579 C CA . LEU A 1 75 ? -18.940 4.494 7.774 1.00 85.88 75 LEU A CA 1
ATOM 580 C C . LEU A 1 75 ? -20.278 4.552 8.513 1.00 85.88 75 LEU A C 1
ATOM 582 O O . LEU A 1 75 ? -20.341 5.213 9.575 1.00 85.88 75 LEU A O 1
#

pLDDT: mean 92.21, std 5.16, range [65.5, 97.31]

Nearest PDB structures (foldseek):
  3akn-assembly1_A  TM=6.279E-01  e=1.020E+00  Rattus norvegicus
  6hxv-assembly1_B  TM=7.188E-01  e=1.654E+00  Danio rerio
  1dc9-assembly1_A  TM=5.608E-01  e=1.199E+00  Rattus norvegicus
  2mo5-assembly1_A  TM=5.573E-01  e=3.508E+00  Homo sapiens

Sequence (75 aa):
KTPICANFILQSAESNDKVFIVTTIEETKTIIEVQDGVENLLGVLELTIEQGEVIAKILRIGYKEKPIKIKLCTL

Solvent-accessible surface area (backbone atoms only — not comparable to full-atom values): 4268 Å² total; per-residue (Å²): 132,85,67,50,75,52,75,47,76,52,64,49,93,89,49,92,53,45,35,35,37,46,32,44,40,51,98,54,38,34,40,37,36,36,22,41,87,82,69,49,71,47,29,38,42,35,40,36,59,56,98,55,27,38,33,39,36,41,38,57,53,96,52,94,66,76,68,48,77,44,80,75,49,75,113

Radius of gyration: 14.04 Å; Cα contacts (8 Å, |Δi|>4): 162; chains: 1; bounding box: 33×30×39 Å